Protein AF-A0A1I4L8K1-F1 (afdb_monomer_lite)

pLDDT: mean 75.84, std 15.66, range [43.28, 92.12]

Sequence (79 aa):
MNLDEASAATTLEPLAPPEWTMDVHQESGQFTAELKRNLVLVCRLSLMRADGDEATARAFLADKARRWIHDYLRRSPNP

Structure (mmCIF, N/CA/C/O backbone):
data_AF-A0A1I4L8K1-F1
#
_entry.id   AF-A0A1I4L8K1-F1
#
loop_
_atom_site.group_PDB
_atom_site.id
_atom_site.type_symbol
_atom_site.label_atom_id
_atom_site.label_alt_id
_atom_site.label_comp_id
_atom_site.label_asym_id
_atom_site.label_entity_id
_atom_site.label_seq_id
_atom_site.pdbx_PDB_ins_code
_atom_site.Cartn_x
_atom_site.Cartn_y
_atom_site.Cartn_z
_atom_site.occupancy
_atom_site.B_iso_or_equiv
_atom_site.auth_seq_id
_atom_site.auth_comp_id
_atom_site.auth_asym_id
_atom_site.auth_atom_id
_atom_site.pdbx_PDB_model_num
ATOM 1 N N . MET A 1 1 ? 8.800 6.041 3.989 1.00 47.03 1 MET A N 1
ATOM 2 C CA . MET A 1 1 ? 7.724 5.334 4.722 1.00 47.03 1 MET A CA 1
ATOM 3 C C . MET A 1 1 ? 6.978 6.407 5.517 1.00 47.03 1 MET A C 1
ATOM 5 O O . MET A 1 1 ? 7.520 6.878 6.495 1.00 47.03 1 MET A O 1
ATOM 9 N N . ASN A 1 2 ? 5.989 7.083 4.925 1.00 47.91 2 ASN A N 1
ATOM 10 C CA . ASN A 1 2 ? 4.556 6.898 5.201 1.00 47.91 2 ASN A CA 1
ATOM 11 C C . ASN A 1 2 ? 3.781 6.952 3.861 1.00 47.91 2 ASN A C 1
ATOM 13 O O . ASN A 1 2 ? 3.270 7.988 3.458 1.00 47.91 2 ASN A O 1
ATOM 17 N N . LEU A 1 3 ? 3.847 5.840 3.113 1.00 50.72 3 LEU A N 1
ATOM 18 C CA . LEU A 1 3 ? 3.575 5.699 1.663 1.00 50.72 3 LEU A CA 1
ATOM 19 C C . LEU A 1 3 ? 4.594 6.290 0.675 1.00 50.72 3 LEU A C 1
ATOM 21 O O . LEU A 1 3 ? 4.336 6.248 -0.518 1.00 50.72 3 LEU A O 1
ATOM 25 N N . ASP A 1 4 ? 5.789 6.647 1.160 1.00 45.28 4 ASP A N 1
ATOM 26 C CA . ASP A 1 4 ? 6.903 7.248 0.402 1.00 45.28 4 ASP A CA 1
ATOM 27 C C . ASP A 1 4 ? 6.789 8.780 0.334 1.00 45.28 4 ASP A C 1
ATOM 29 O O . ASP A 1 4 ? 6.123 9.370 -0.503 1.00 45.28 4 ASP A O 1
ATOM 33 N N . GLU A 1 5 ? 7.432 9.433 1.303 1.00 50.03 5 GLU A N 1
ATOM 34 C CA . GLU A 1 5 ? 7.417 10.890 1.486 1.00 50.03 5 GLU A CA 1
ATOM 35 C C . GLU A 1 5 ? 8.011 11.628 0.273 1.00 50.03 5 GLU A C 1
ATOM 37 O O . GLU A 1 5 ? 7.620 12.751 -0.027 1.00 50.03 5 GLU A O 1
ATOM 42 N N . ALA A 1 6 ? 8.887 10.954 -0.482 1.00 51.34 6 ALA A N 1
ATOM 43 C CA . ALA A 1 6 ? 9.466 11.461 -1.719 1.00 51.34 6 ALA A CA 1
ATOM 44 C C . ALA A 1 6 ? 8.471 11.473 -2.898 1.00 51.34 6 ALA A C 1
ATOM 46 O O . ALA A 1 6 ? 8.541 12.371 -3.734 1.00 51.34 6 ALA A O 1
ATOM 47 N N . SER A 1 7 ? 7.516 10.538 -2.958 1.00 46.09 7 SER A N 1
ATOM 48 C CA . SER A 1 7 ? 6.444 10.523 -3.972 1.00 46.09 7 SER A CA 1
ATOM 49 C C . SER A 1 7 ? 5.130 11.152 -3.499 1.00 46.09 7 SER A C 1
ATOM 51 O O . SER A 1 7 ? 4.285 11.493 -4.320 1.00 46.09 7 SER A O 1
ATOM 53 N N . ALA A 1 8 ? 4.969 11.424 -2.202 1.00 48.78 8 ALA A N 1
ATOM 54 C CA . ALA A 1 8 ? 3.867 12.242 -1.690 1.00 48.78 8 ALA A CA 1
ATOM 55 C C . ALA A 1 8 ? 3.873 13.676 -2.263 1.00 48.78 8 ALA A C 1
ATOM 57 O O . ALA A 1 8 ? 2.819 14.295 -2.378 1.00 48.78 8 ALA A O 1
ATOM 58 N N . ALA A 1 9 ? 5.038 14.186 -2.682 1.00 50.06 9 ALA A N 1
ATOM 59 C CA . ALA A 1 9 ? 5.168 15.483 -3.348 1.00 50.06 9 ALA A CA 1
ATOM 60 C C . ALA A 1 9 ? 4.604 15.508 -4.786 1.00 50.06 9 ALA A C 1
ATOM 62 O O . ALA A 1 9 ? 4.384 16.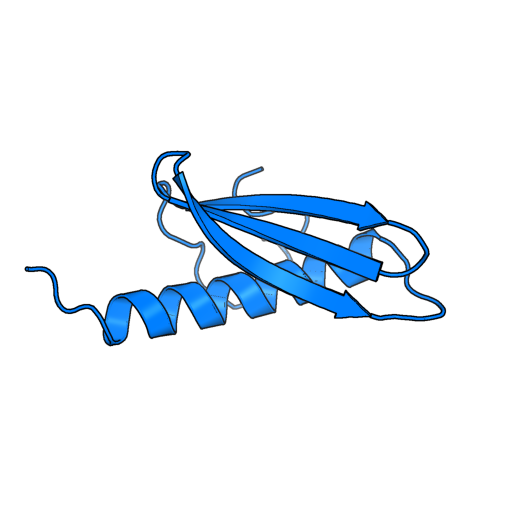588 -5.331 1.00 50.06 9 ALA A O 1
ATOM 63 N N . THR A 1 10 ? 4.378 14.348 -5.414 1.00 45.94 10 THR A N 1
ATOM 64 C CA . THR A 1 10 ? 3.994 14.239 -6.834 1.00 45.94 10 THR A CA 1
ATOM 65 C C . THR A 1 10 ? 2.624 13.604 -7.069 1.00 45.94 10 THR A C 1
ATOM 67 O O . THR A 1 10 ? 2.179 13.536 -8.214 1.00 45.94 10 THR A O 1
ATOM 70 N N . THR A 1 11 ? 1.918 13.173 -6.019 1.00 43.28 11 THR A N 1
ATOM 71 C CA . THR A 1 11 ? 0.652 12.434 -6.148 1.00 43.28 11 THR A CA 1
ATOM 72 C C . THR A 1 11 ? -0.528 13.200 -5.552 1.00 43.28 11 THR A C 1
ATOM 74 O O . THR A 1 11 ? -0.479 13.618 -4.401 1.00 43.28 11 THR A O 1
ATOM 77 N N . LEU A 1 12 ? -1.609 13.342 -6.327 1.00 49.53 12 LEU A N 1
ATOM 78 C CA . LEU A 1 12 ? -2.850 14.053 -5.962 1.00 49.53 12 LEU A CA 1
ATOM 79 C C . LEU A 1 12 ? -3.802 13.242 -5.059 1.00 49.53 12 LEU A C 1
ATOM 81 O O . LEU A 1 12 ? -4.844 13.750 -4.648 1.00 49.53 12 LEU A O 1
ATOM 85 N N . GLU A 1 13 ? -3.487 11.976 -4.790 1.00 51.47 13 GLU A N 1
ATOM 86 C CA . GLU A 1 13 ? -4.322 11.092 -3.974 1.00 51.47 13 GLU A CA 1
ATOM 87 C C . GLU A 1 13 ? -4.100 11.370 -2.474 1.00 51.47 13 GLU A C 1
ATOM 89 O O . GLU A 1 13 ? -2.954 11.581 -2.061 1.00 51.47 13 GLU A O 1
ATOM 94 N N . PRO A 1 14 ? -5.155 11.346 -1.634 1.00 58.09 14 PRO A N 1
ATOM 95 C CA . PRO A 1 14 ? -5.014 11.556 -0.198 1.00 58.09 14 PRO A CA 1
ATOM 96 C C . PRO A 1 14 ? -4.016 10.564 0.402 1.00 58.09 14 PRO A C 1
ATOM 98 O O . PRO A 1 14 ? -3.977 9.389 0.027 1.00 58.09 14 PRO A O 1
ATOM 101 N N . LEU A 1 15 ? -3.222 11.023 1.370 1.00 61.56 15 LEU A N 1
ATOM 102 C CA . LEU A 1 15 ? -2.411 10.121 2.183 1.00 61.56 15 LEU A CA 1
ATOM 103 C C . LEU A 1 15 ? -3.331 9.067 2.810 1.00 61.56 15 LEU A C 1
ATOM 105 O O . LEU A 1 15 ? -4.383 9.407 3.360 1.00 61.56 15 LEU A O 1
ATOM 109 N N . ALA A 1 16 ? -2.953 7.789 2.709 1.00 63.41 16 ALA A N 1
ATOM 110 C CA . ALA A 1 16 ? -3.712 6.743 3.378 1.00 63.41 16 ALA A CA 1
ATOM 111 C C . ALA A 1 16 ? -3.697 6.987 4.899 1.00 63.41 16 ALA A C 1
ATOM 113 O O . ALA A 1 16 ? -2.757 7.609 5.409 1.00 63.41 16 ALA A O 1
ATOM 114 N N . PRO A 1 17 ? -4.714 6.502 5.634 1.00 74.25 17 PRO A N 1
ATOM 115 C CA . PRO A 1 17 ? -4.732 6.612 7.086 1.00 74.25 17 PRO A CA 1
ATOM 116 C C . PRO A 1 17 ? -3.445 6.038 7.710 1.00 74.25 17 PRO A C 1
ATOM 118 O O . PRO A 1 17 ? -2.885 5.082 7.164 1.00 74.25 17 PRO A O 1
ATOM 121 N N . PRO A 1 18 ? -2.962 6.595 8.835 1.00 74.62 18 PRO A N 1
ATOM 122 C CA . PRO A 1 18 ? -1.636 6.299 9.384 1.00 74.62 18 PRO A CA 1
ATOM 123 C C . PRO A 1 18 ? -1.455 4.838 9.812 1.00 74.62 18 PRO A C 1
ATOM 125 O O . PRO A 1 18 ? -0.325 4.385 9.972 1.00 74.62 18 PRO A O 1
ATOM 128 N N . GLU A 1 19 ? -2.541 4.083 9.992 1.00 79.62 19 GLU A N 1
ATOM 129 C CA . GLU A 1 19 ? -2.467 2.650 10.263 1.00 79.62 19 GLU A CA 1
ATOM 130 C C . GLU A 1 19 ? -2.040 1.803 9.053 1.00 79.62 19 GLU A C 1
ATOM 132 O O . GLU A 1 19 ? -1.775 0.610 9.225 1.00 79.62 19 GLU A O 1
ATOM 137 N N . TRP A 1 20 ? -2.000 2.378 7.846 1.00 84.75 20 TRP A N 1
ATOM 138 C CA . TRP A 1 20 ? -1.636 1.677 6.618 1.00 84.75 20 TRP A CA 1
ATOM 139 C C . TRP A 1 20 ? -0.166 1.866 6.267 1.00 84.75 20 TRP A C 1
ATOM 141 O O . TRP A 1 20 ? 0.326 2.983 6.121 1.00 84.75 20 TRP A O 1
ATOM 151 N N . THR A 1 21 ? 0.525 0.756 6.038 1.00 86.19 21 THR A N 1
ATOM 152 C CA . THR A 1 21 ? 1.895 0.747 5.527 1.00 86.19 21 THR A CA 1
ATOM 153 C C . THR A 1 21 ? 1.990 -0.070 4.243 1.00 86.19 21 THR A C 1
ATOM 155 O O . THR A 1 21 ? 1.165 -0.946 3.971 1.00 86.19 21 THR A O 1
ATOM 158 N N . MET A 1 22 ? 2.993 0.257 3.427 1.00 87.81 22 MET A N 1
ATOM 159 C CA . MET A 1 22 ? 3.288 -0.428 2.174 1.00 87.81 22 MET A CA 1
ATOM 160 C C . MET A 1 22 ? 4.774 -0.770 2.115 1.00 87.81 22 MET A C 1
ATOM 162 O O . MET A 1 22 ? 5.607 0.138 2.153 1.00 87.81 22 MET A O 1
ATOM 166 N N . ASP A 1 23 ? 5.078 -2.057 1.966 1.00 88.06 23 ASP A N 1
ATOM 167 C CA . ASP A 1 23 ? 6.431 -2.565 1.727 1.00 88.06 23 ASP A CA 1
ATOM 168 C C . ASP A 1 23 ? 6.528 -3.062 0.283 1.00 88.06 23 ASP A C 1
ATOM 170 O O . ASP A 1 23 ? 5.722 -3.891 -0.137 1.00 88.06 23 ASP A O 1
ATOM 174 N N . VAL A 1 24 ? 7.480 -2.540 -0.493 1.00 85.50 24 VAL A N 1
ATOM 175 C CA . VAL A 1 24 ? 7.685 -2.941 -1.892 1.00 85.50 24 VAL A CA 1
ATOM 176 C C . VAL A 1 24 ? 8.867 -3.894 -1.973 1.00 85.50 24 VAL A C 1
ATOM 178 O O . VAL A 1 24 ? 9.944 -3.596 -1.469 1.00 85.50 24 VAL A O 1
ATOM 181 N N . HIS A 1 25 ? 8.648 -5.020 -2.638 1.00 86.19 25 HIS A N 1
ATOM 182 C CA . HIS A 1 25 ? 9.634 -6.056 -2.910 1.00 86.19 25 HIS A CA 1
ATOM 183 C C . HIS A 1 25 ? 9.802 -6.196 -4.418 1.00 86.19 25 HIS A C 1
ATOM 185 O O . HIS A 1 25 ? 8.816 -6.143 -5.160 1.00 86.19 25 HIS A O 1
ATOM 191 N N . GLN A 1 26 ? 11.034 -6.398 -4.871 1.00 84.38 26 GLN A N 1
ATOM 192 C CA . GLN A 1 26 ? 11.339 -6.707 -6.262 1.00 84.38 26 GLN A CA 1
ATOM 193 C C . GLN A 1 26 ? 11.897 -8.125 -6.346 1.00 84.38 26 GLN A C 1
ATOM 195 O O . GLN A 1 26 ? 12.920 -8.430 -5.739 1.00 84.38 26 GLN A O 1
ATOM 200 N N . GLU A 1 27 ? 11.251 -8.978 -7.135 1.00 81.12 27 GLU A N 1
ATOM 201 C CA . GLU A 1 27 ? 11.714 -10.337 -7.411 1.00 81.12 27 GLU A CA 1
ATOM 202 C C . GLU A 1 27 ? 11.609 -10.607 -8.913 1.00 81.12 27 GLU A C 1
ATOM 204 O O . GLU A 1 27 ? 10.541 -10.475 -9.503 1.00 81.12 27 GLU A O 1
ATOM 209 N N . SER A 1 28 ? 12.727 -10.968 -9.550 1.00 77.69 28 SER A N 1
ATOM 210 C CA . SER A 1 28 ? 12.769 -11.471 -10.936 1.00 77.69 28 SER A CA 1
ATOM 211 C C . SER A 1 28 ? 11.985 -10.642 -11.977 1.00 77.69 28 SER A C 1
ATOM 213 O O . SER A 1 28 ? 11.318 -11.202 -12.843 1.00 77.69 28 SER A O 1
ATOM 215 N N . GLY A 1 29 ? 12.057 -9.304 -11.913 1.00 78.44 29 GLY A N 1
ATOM 216 C CA . GLY A 1 29 ? 11.358 -8.403 -12.853 1.00 78.44 29 GLY A CA 1
ATOM 217 C C . GLY A 1 29 ? 9.886 -8.129 -12.510 1.00 78.44 29 GLY A C 1
ATOM 218 O O . GLY A 1 29 ? 9.165 -7.475 -13.266 1.00 78.44 29 GLY A O 1
ATOM 219 N N . GLN A 1 30 ? 9.428 -8.604 -11.356 1.00 83.69 30 GLN A N 1
ATOM 220 C CA . GLN A 1 30 ? 8.133 -8.287 -10.781 1.00 83.69 30 GLN A CA 1
ATOM 221 C C . GLN A 1 30 ? 8.319 -7.417 -9.539 1.00 83.69 30 GLN A C 1
ATOM 223 O O . GLN A 1 30 ? 9.166 -7.688 -8.690 1.00 83.69 30 GLN A O 1
ATOM 228 N N . PHE A 1 31 ? 7.475 -6.398 -9.411 1.00 88.12 31 PHE A N 1
ATOM 229 C CA . PHE A 1 31 ? 7.351 -5.617 -8.190 1.00 88.12 31 PHE A CA 1
ATOM 230 C C . PHE A 1 31 ? 6.079 -6.029 -7.454 1.00 88.12 31 PHE A C 1
ATOM 232 O O . PHE A 1 31 ? 5.001 -6.113 -8.047 1.00 88.12 31 PHE A O 1
ATOM 239 N N . THR A 1 32 ? 6.195 -6.271 -6.155 1.00 89.69 32 THR A N 1
ATOM 240 C CA . THR A 1 32 ? 5.078 -6.625 -5.280 1.00 89.69 32 THR A CA 1
ATOM 241 C C . THR A 1 32 ? 5.030 -5.656 -4.108 1.00 89.69 32 THR A C 1
ATOM 243 O O . THR A 1 32 ? 6.013 -5.496 -3.400 1.00 89.69 32 THR A O 1
ATOM 246 N N . ALA A 1 33 ? 3.883 -5.024 -3.879 1.00 90.75 33 ALA A N 1
ATOM 247 C CA . ALA A 1 33 ? 3.611 -4.217 -2.700 1.00 90.75 33 ALA A CA 1
ATOM 248 C C . ALA A 1 33 ? 2.760 -5.001 -1.699 1.00 90.75 33 ALA A C 1
ATOM 250 O O . ALA A 1 33 ? 1.642 -5.419 -2.007 1.00 90.75 33 ALA A O 1
ATOM 251 N N . GLU A 1 34 ? 3.270 -5.168 -0.488 1.00 92.12 34 GLU A N 1
ATOM 252 C CA . GLU A 1 34 ? 2.527 -5.675 0.657 1.00 92.12 34 GLU A CA 1
ATOM 253 C C . 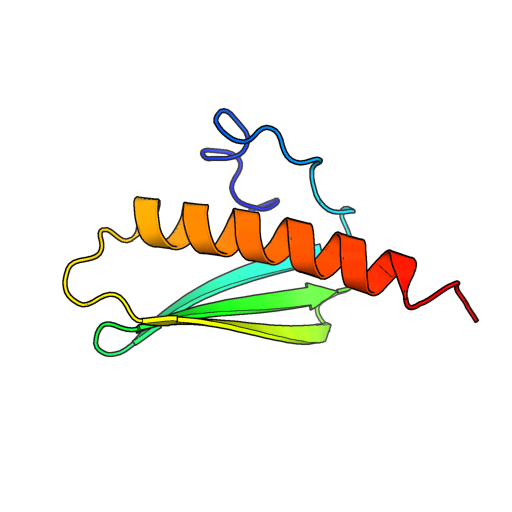GLU A 1 34 ? 1.851 -4.518 1.388 1.00 92.12 34 GLU A C 1
ATOM 255 O O . GLU A 1 34 ? 2.523 -3.643 1.928 1.00 92.12 34 GLU A O 1
ATOM 260 N N . LEU A 1 35 ? 0.519 -4.528 1.423 1.00 90.50 35 LEU A N 1
ATOM 261 C CA . LEU A 1 35 ? -0.286 -3.569 2.169 1.00 90.50 35 LEU A CA 1
ATOM 262 C C . LEU A 1 35 ? -0.626 -4.138 3.533 1.00 90.50 35 LEU A C 1
ATOM 264 O O . LEU A 1 35 ? -1.285 -5.178 3.642 1.00 90.50 35 LEU A O 1
ATOM 268 N N . LYS A 1 36 ? -0.199 -3.432 4.574 1.00 88.81 36 LYS A N 1
ATOM 269 C CA . LYS A 1 36 ? -0.439 -3.804 5.964 1.00 88.81 36 LYS A CA 1
ATOM 270 C C . LYS A 1 36 ? -1.307 -2.751 6.633 1.00 88.81 36 LYS A C 1
ATOM 272 O O . LYS A 1 36 ? -1.122 -1.563 6.398 1.00 88.81 36 LYS A O 1
ATOM 277 N N . ARG A 1 37 ? 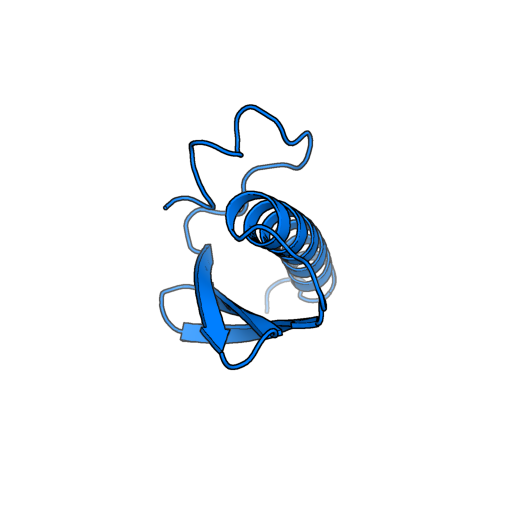-2.230 -3.189 7.487 1.00 88.88 37 ARG A N 1
ATOM 278 C CA . ARG A 1 37 ? -3.007 -2.336 8.390 1.00 88.88 37 ARG A CA 1
ATOM 279 C C . ARG A 1 37 ? -2.689 -2.752 9.817 1.00 88.88 37 ARG A C 1
ATOM 281 O O . ARG A 1 37 ? -2.855 -3.924 10.142 1.00 88.88 37 ARG A O 1
ATOM 288 N N . ASN A 1 38 ? -2.222 -1.834 10.661 1.00 86.50 38 ASN A N 1
ATOM 289 C CA . ASN A 1 38 ? -1.748 -2.160 12.014 1.00 86.50 38 ASN A CA 1
ATOM 290 C C . ASN A 1 38 ? -0.730 -3.322 12.012 1.00 86.50 38 ASN A C 1
ATOM 292 O O . ASN A 1 38 ? -0.837 -4.248 12.810 1.00 86.50 38 ASN A O 1
ATOM 296 N N . LEU A 1 39 ? 0.222 -3.301 11.069 1.00 81.56 39 LEU A N 1
ATOM 297 C CA . LEU A 1 39 ? 1.236 -4.349 10.840 1.00 81.56 39 LEU A CA 1
ATOM 298 C C . LEU A 1 39 ? 0.699 -5.713 10.360 1.00 81.56 39 LEU A C 1
ATOM 300 O O . LEU A 1 39 ? 1.493 -6.610 10.076 1.00 81.56 39 LEU A O 1
ATOM 304 N N . VAL A 1 40 ? -0.615 -5.874 10.195 1.00 87.50 40 VAL A N 1
ATOM 305 C CA . VAL A 1 40 ? -1.227 -7.095 9.658 1.00 87.50 40 VAL A CA 1
ATOM 306 C C . VAL A 1 40 ? -1.335 -6.987 8.143 1.00 87.50 40 VAL A C 1
ATOM 308 O O . VAL A 1 40 ? -1.913 -6.029 7.636 1.00 87.50 40 VAL A O 1
ATOM 311 N N . LEU A 1 41 ? -0.803 -7.969 7.413 1.00 89.12 41 LEU A N 1
ATOM 312 C CA . LEU A 1 41 ? -0.932 -8.043 5.957 1.00 89.12 41 LEU A CA 1
ATOM 313 C C . LEU A 1 41 ? -2.408 -8.175 5.560 1.00 89.12 41 LEU A C 1
ATOM 315 O O . LEU A 1 41 ? -3.063 -9.149 5.921 1.00 89.12 41 LEU A O 1
ATOM 319 N N . VAL A 1 42 ? -2.910 -7.210 4.791 1.00 90.25 42 VAL A N 1
ATOM 320 C CA . VAL A 1 42 ? -4.297 -7.194 4.302 1.00 90.25 42 VAL A CA 1
ATOM 321 C C . VAL A 1 42 ? -4.359 -7.582 2.829 1.00 90.25 42 VAL A C 1
ATOM 323 O O . VAL A 1 42 ? -5.244 -8.325 2.415 1.00 90.25 42 VAL A O 1
ATOM 326 N N . CYS A 1 43 ? -3.427 -7.077 2.019 1.00 90.62 43 CYS A N 1
ATOM 327 C CA . CYS A 1 43 ? -3.437 -7.293 0.578 1.00 90.62 43 CYS A CA 1
ATOM 328 C C . CYS A 1 43 ? -2.020 -7.283 0.003 1.00 90.62 43 CYS A C 1
ATOM 330 O O . CYS A 1 43 ? -1.118 -6.648 0.548 1.00 90.62 43 CYS A O 1
ATOM 332 N N . ARG A 1 44 ? -1.836 -7.966 -1.129 1.00 91.88 44 ARG A N 1
ATOM 333 C CA . ARG A 1 44 ? -0.632 -7.877 -1.954 1.00 91.88 44 ARG A CA 1
ATOM 334 C C . ARG A 1 44 ? -1.009 -7.385 -3.341 1.00 91.88 44 ARG A C 1
ATOM 336 O O . ARG A 1 44 ? -1.886 -7.955 -3.987 1.00 91.88 44 ARG A O 1
ATOM 343 N N . LEU A 1 45 ? -0.329 -6.345 -3.802 1.00 90.75 45 LEU A N 1
ATOM 344 C CA . LEU A 1 45 ? -0.469 -5.812 -5.148 1.00 90.75 45 LEU A CA 1
ATOM 345 C C . LEU A 1 45 ? 0.762 -6.187 -5.955 1.00 90.75 45 LEU A C 1
ATOM 347 O O . LEU A 1 45 ? 1.875 -5.902 -5.541 1.00 90.75 45 LEU A O 1
ATOM 351 N N . SER A 1 46 ? 0.571 -6.779 -7.126 1.00 88.19 46 SER A N 1
ATOM 352 C CA . SER A 1 46 ? 1.658 -7.031 -8.067 1.00 88.19 46 SER A CA 1
ATOM 353 C C . SER A 1 46 ? 1.622 -6.049 -9.236 1.00 88.19 46 SER A C 1
ATOM 355 O O . SER A 1 46 ? 0.555 -5.578 -9.666 1.00 88.19 46 SER A O 1
ATOM 357 N N . LEU A 1 47 ? 2.816 -5.750 -9.739 1.00 85.56 47 LEU A N 1
ATOM 358 C CA . LEU A 1 47 ? 3.090 -5.029 -10.968 1.00 85.56 47 LEU A CA 1
ATOM 359 C C . LEU A 1 47 ? 4.199 -5.779 -11.714 1.00 85.56 47 LEU A C 1
ATOM 361 O O . LEU A 1 47 ? 5.350 -5.803 -11.285 1.00 85.56 47 LEU A O 1
ATOM 365 N N . MET A 1 48 ? 3.843 -6.396 -12.837 1.00 82.25 48 MET A N 1
ATOM 366 C CA . MET A 1 48 ? 4.809 -7.010 -13.742 1.00 82.25 48 MET A CA 1
ATOM 367 C C . MET A 1 48 ? 5.236 -5.953 -14.760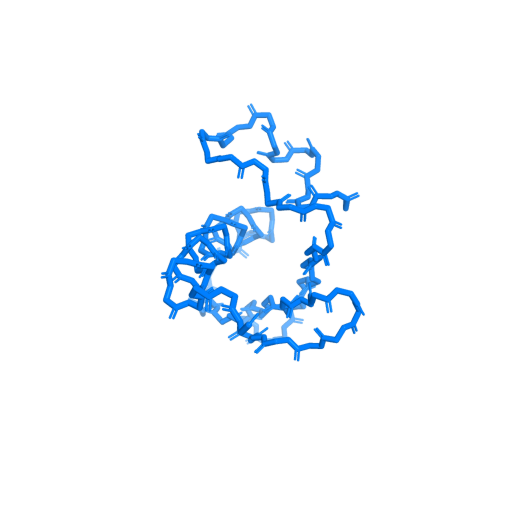 1.00 82.25 48 MET A C 1
ATOM 369 O O . MET A 1 48 ? 4.385 -5.396 -15.459 1.00 82.25 48 MET A O 1
ATOM 373 N N . ARG A 1 49 ? 6.528 -5.629 -14.819 1.00 71.81 49 ARG A N 1
ATOM 374 C CA . ARG A 1 49 ? 7.049 -4.639 -15.764 1.00 71.81 49 ARG A CA 1
ATOM 375 C C . ARG A 1 49 ? 8.421 -5.097 -16.247 1.00 71.81 49 ARG A C 1
ATOM 377 O O . ARG A 1 49 ? 9.338 -5.190 -15.445 1.00 71.81 49 ARG A O 1
ATOM 384 N N . ALA A 1 50 ? 8.534 -5.372 -17.546 1.00 61.72 50 ALA A N 1
ATOM 385 C CA . ALA A 1 50 ? 9.748 -5.922 -18.150 1.00 61.72 50 ALA A CA 1
ATOM 386 C C . ALA A 1 50 ? 10.971 -4.993 -17.997 1.00 61.72 50 ALA A C 1
ATOM 388 O O . ALA A 1 50 ? 12.072 -5.480 -17.769 1.00 61.72 50 ALA A O 1
ATOM 389 N N . ASP A 1 51 ? 10.749 -3.671 -18.019 1.00 64.00 51 ASP A N 1
ATOM 390 C CA . ASP A 1 51 ? 11.823 -2.672 -18.169 1.00 64.00 51 ASP A CA 1
ATOM 391 C C . ASP A 1 51 ? 11.739 -1.539 -17.118 1.00 64.00 51 ASP A C 1
ATOM 393 O O . ASP A 1 51 ? 12.076 -0.384 -17.376 1.00 64.00 51 ASP A O 1
ATOM 397 N N . GLY A 1 52 ? 11.173 -1.823 -15.941 1.00 61.62 52 GLY A N 1
ATOM 398 C CA . GLY A 1 52 ? 10.775 -0.793 -14.978 1.00 61.62 52 GLY A CA 1
ATOM 399 C C . GLY A 1 52 ? 11.856 -0.358 -13.991 1.00 61.62 52 GLY A C 1
ATOM 400 O O . GLY A 1 52 ? 12.286 -1.160 -13.170 1.00 61.62 52 GLY A O 1
ATOM 401 N N . ASP A 1 53 ? 12.178 0.937 -13.989 1.00 77.56 53 ASP A N 1
ATOM 402 C CA . ASP A 1 53 ? 12.835 1.623 -12.870 1.00 77.56 53 ASP A CA 1
ATOM 403 C C . ASP A 1 53 ? 12.021 1.476 -11.562 1.00 77.56 53 ASP A C 1
ATOM 405 O O . ASP A 1 53 ? 10.791 1.629 -11.561 1.00 77.56 53 ASP A O 1
ATOM 409 N N . GLU A 1 54 ? 12.712 1.178 -10.456 1.00 79.38 54 GLU A N 1
ATOM 410 C CA . GLU A 1 54 ? 12.121 0.898 -9.140 1.00 79.38 54 GLU A CA 1
ATOM 411 C C . GLU A 1 54 ? 11.315 2.091 -8.618 1.00 79.38 54 GLU A C 1
ATOM 413 O O . GLU A 1 54 ? 10.201 1.905 -8.123 1.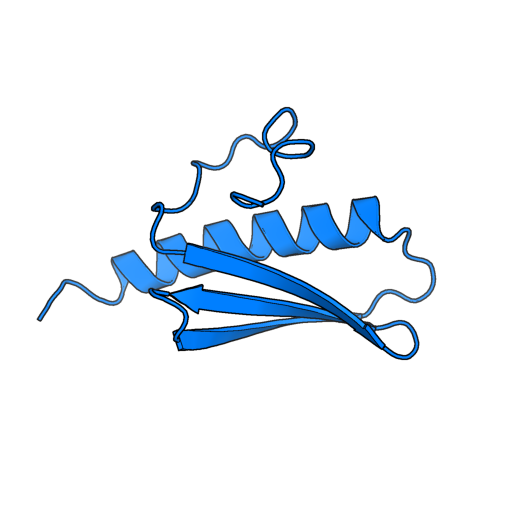00 79.38 54 GLU A O 1
ATOM 418 N N . ALA A 1 55 ? 11.821 3.319 -8.775 1.00 81.44 55 ALA A N 1
ATOM 419 C CA . ALA A 1 55 ? 11.127 4.515 -8.298 1.00 81.44 55 ALA A CA 1
ATOM 420 C C . ALA A 1 55 ? 9.784 4.696 -9.018 1.00 81.44 55 ALA A C 1
ATOM 422 O O . ALA A 1 55 ? 8.749 4.957 -8.396 1.00 81.44 55 ALA A O 1
ATOM 423 N N . THR A 1 56 ? 9.773 4.458 -10.329 1.00 83.25 56 THR A N 1
ATOM 424 C CA . THR A 1 56 ? 8.539 4.487 -11.113 1.00 83.25 56 THR A CA 1
ATOM 425 C C . THR A 1 56 ? 7.598 3.345 -10.714 1.00 83.25 56 THR A C 1
ATOM 427 O O . THR A 1 56 ? 6.403 3.570 -10.528 1.00 83.25 56 THR A O 1
ATOM 430 N N . ALA A 1 57 ? 8.097 2.116 -10.554 1.00 84.56 57 ALA A N 1
ATOM 431 C CA . ALA A 1 57 ? 7.275 0.979 -10.132 1.00 84.56 57 ALA A CA 1
ATOM 432 C C . ALA A 1 57 ? 6.633 1.213 -8.755 1.00 84.56 57 ALA A C 1
ATOM 434 O O . ALA A 1 57 ? 5.446 0.935 -8.560 1.00 84.56 57 ALA A O 1
ATOM 435 N N . ARG A 1 58 ? 7.394 1.800 -7.829 1.00 84.50 58 ARG A N 1
ATOM 436 C CA . ARG A 1 58 ? 6.939 2.185 -6.495 1.00 84.50 58 ARG A CA 1
ATOM 437 C C . ARG A 1 58 ? 5.822 3.221 -6.541 1.00 84.50 58 ARG A C 1
ATOM 439 O O . ARG A 1 58 ? 4.822 3.026 -5.856 1.00 84.50 58 ARG A O 1
ATOM 446 N N . ALA A 1 59 ? 5.948 4.268 -7.358 1.00 84.56 59 ALA A N 1
ATOM 447 C CA . ALA A 1 59 ? 4.897 5.276 -7.517 1.00 84.56 59 ALA A CA 1
ATOM 448 C C . ALA A 1 59 ? 3.583 4.656 -8.031 1.00 84.56 59 ALA A C 1
ATOM 450 O O . ALA A 1 59 ? 2.522 4.865 -7.447 1.00 84.56 59 ALA A O 1
ATOM 451 N N . PHE A 1 60 ? 3.663 3.791 -9.050 1.00 86.38 60 PHE A N 1
ATOM 452 C CA . PHE A 1 60 ? 2.492 3.073 -9.570 1.00 86.38 60 PHE A CA 1
ATOM 453 C C . PHE A 1 60 ? 1.839 2.159 -8.524 1.00 86.38 60 PHE A C 1
ATOM 455 O O . PHE A 1 60 ? 0.611 2.070 -8.450 1.00 86.38 60 PHE A O 1
ATOM 462 N N . LEU A 1 61 ? 2.646 1.462 -7.721 1.00 88.06 61 LEU A N 1
ATOM 463 C CA . LEU A 1 61 ? 2.144 0.628 -6.632 1.00 88.06 61 LEU A CA 1
ATOM 464 C C . LEU A 1 61 ? 1.509 1.469 -5.519 1.00 88.06 61 LEU A C 1
ATOM 466 O O . LEU A 1 61 ? 0.462 1.071 -5.015 1.00 88.06 61 LEU A O 1
ATOM 470 N N . ALA A 1 62 ? 2.076 2.633 -5.189 1.00 87.00 62 ALA A N 1
ATOM 471 C CA . ALA A 1 62 ? 1.520 3.558 -4.204 1.00 87.00 62 ALA A CA 1
ATOM 472 C C . ALA A 1 62 ? 0.143 4.088 -4.633 1.00 87.00 62 ALA A C 1
ATOM 474 O O . ALA A 1 62 ? -0.799 4.049 -3.844 1.00 87.00 62 ALA A O 1
ATOM 475 N N . ASP A 1 63 ? -0.016 4.506 -5.889 1.00 86.69 63 ASP A N 1
ATOM 476 C CA . ASP A 1 63 ? -1.310 4.967 -6.409 1.00 86.69 63 ASP A CA 1
ATOM 477 C C . ASP A 1 63 ? -2.352 3.841 -6.410 1.00 86.69 63 ASP A C 1
ATOM 479 O O . ASP A 1 63 ? -3.487 4.014 -5.957 1.00 86.69 63 ASP A O 1
ATOM 483 N N . LYS A 1 64 ? -1.952 2.639 -6.847 1.00 88.62 64 LYS A N 1
ATOM 484 C CA . LYS A 1 64 ? -2.817 1.451 -6.809 1.00 88.62 64 LYS A CA 1
ATOM 485 C C . LYS A 1 64 ? -3.216 1.096 -5.374 1.00 88.62 64 LYS A C 1
ATOM 487 O O . LYS A 1 64 ? -4.364 0.719 -5.141 1.00 88.62 64 LYS A O 1
ATOM 492 N N . ALA A 1 65 ? -2.293 1.236 -4.425 1.00 89.06 65 ALA A N 1
ATOM 493 C CA . ALA A 1 65 ? -2.528 1.006 -3.008 1.00 89.06 65 ALA A CA 1
ATOM 494 C C . ALA A 1 65 ? -3.530 1.996 -2.420 1.00 89.06 65 ALA A C 1
ATOM 496 O O . ALA A 1 65 ? -4.495 1.561 -1.798 1.00 89.06 65 ALA A O 1
ATOM 497 N N . ARG A 1 66 ? -3.353 3.302 -2.652 1.00 85.50 66 ARG A N 1
ATOM 498 C CA . ARG A 1 66 ? -4.272 4.340 -2.153 1.00 85.50 66 ARG A CA 1
ATOM 499 C C . ARG A 1 66 ? -5.691 4.106 -2.650 1.00 85.50 66 ARG A C 1
ATOM 501 O O . ARG A 1 66 ? -6.615 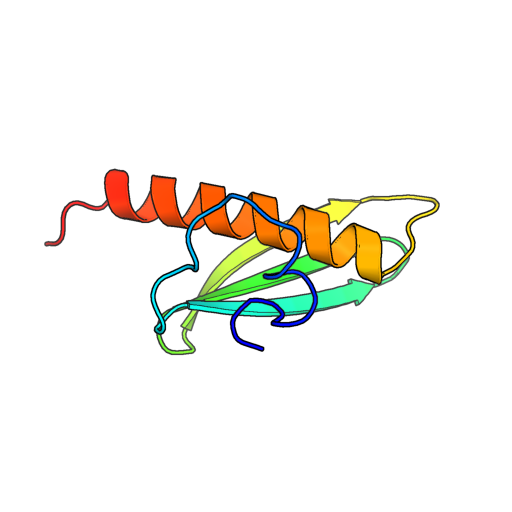4.011 -1.840 1.00 85.50 66 ARG A O 1
ATOM 508 N N . ARG A 1 67 ? -5.854 3.880 -3.957 1.00 86.12 67 ARG A N 1
ATOM 509 C CA . ARG A 1 67 ? -7.162 3.581 -4.548 1.00 86.12 67 ARG A CA 1
ATOM 510 C C . ARG A 1 67 ? -7.792 2.322 -3.953 1.00 86.12 67 ARG A C 1
ATOM 512 O O . ARG A 1 67 ? -8.975 2.325 -3.618 1.00 86.12 67 ARG A O 1
ATOM 519 N N . TRP A 1 68 ? -7.003 1.259 -3.787 1.00 89.38 68 TRP A N 1
ATOM 520 C CA . TRP A 1 68 ? -7.480 0.015 -3.185 1.00 89.38 68 TRP A CA 1
ATOM 521 C C . TRP A 1 68 ? -7.906 0.206 -1.722 1.00 89.38 68 TRP A C 1
ATOM 523 O O . TRP A 1 68 ? -8.971 -0.273 -1.339 1.00 89.38 68 TRP A O 1
ATOM 533 N N . ILE A 1 69 ? -7.129 0.946 -0.922 1.00 87.38 69 ILE A N 1
ATOM 534 C CA . ILE A 1 69 ? -7.450 1.258 0.479 1.00 87.38 69 ILE A CA 1
ATOM 535 C C . ILE A 1 69 ? -8.753 2.058 0.561 1.00 87.38 69 ILE A C 1
ATOM 537 O O . ILE A 1 69 ? -9.629 1.719 1.356 1.00 87.38 69 ILE A O 1
ATOM 541 N N . HIS A 1 70 ? -8.927 3.080 -0.280 1.00 85.69 70 HIS A N 1
ATOM 542 C CA . HIS A 1 70 ? -10.163 3.863 -0.313 1.00 85.69 70 HIS A CA 1
ATOM 543 C C . HIS A 1 70 ? -11.386 3.008 -0.656 1.00 85.69 70 HIS A C 1
ATOM 545 O O . HIS A 1 70 ? -12.416 3.111 0.015 1.00 85.69 70 HIS A O 1
ATOM 551 N N . ASP A 1 71 ? -11.275 2.134 -1.655 1.00 87.56 71 ASP A N 1
ATOM 552 C CA . ASP A 1 71 ? -12.352 1.212 -2.010 1.00 87.56 71 ASP A CA 1
ATOM 553 C C . ASP A 1 71 ? -12.625 0.194 -0.893 1.00 87.56 71 ASP A C 1
ATOM 555 O O . ASP A 1 71 ? -13.786 -0.094 -0.595 1.00 87.56 71 ASP A O 1
ATOM 559 N N . TYR A 1 72 ? -11.584 -0.321 -0.235 1.00 85.62 72 TYR A N 1
ATOM 560 C CA . TYR A 1 72 ? -11.697 -1.245 0.894 1.00 85.62 72 TYR A CA 1
ATOM 561 C C . TYR A 1 72 ? -12.441 -0.615 2.079 1.00 85.62 72 TYR A C 1
ATOM 563 O O . TYR A 1 72 ? -13.361 -1.227 2.627 1.00 85.62 72 TYR A O 1
ATOM 571 N N . LEU A 1 73 ? -12.093 0.626 2.433 1.00 84.75 73 LEU A N 1
ATOM 572 C CA . LEU A 1 73 ? -12.748 1.386 3.500 1.00 84.75 73 LEU A CA 1
ATOM 573 C C . LEU A 1 73 ? -14.201 1.733 3.153 1.00 84.75 73 LEU A C 1
ATOM 575 O O . LEU A 1 73 ? -15.060 1.700 4.025 1.00 84.75 73 LEU A O 1
ATOM 579 N N . ARG A 1 74 ? -14.509 2.017 1.880 1.00 85.12 74 ARG A N 1
ATOM 580 C CA . ARG A 1 74 ? -15.894 2.252 1.431 1.00 85.12 74 ARG A CA 1
ATOM 581 C C . ARG A 1 74 ? -16.758 0.994 1.483 1.00 85.12 74 ARG A C 1
ATOM 583 O O . ARG A 1 74 ? -17.943 1.082 1.781 1.00 85.12 74 ARG A O 1
ATOM 590 N N . ARG A 1 75 ? -16.181 -0.165 1.152 1.00 81.69 75 ARG A N 1
ATOM 591 C CA . ARG A 1 75 ? -16.876 -1.466 1.148 1.00 81.69 75 ARG A CA 1
ATOM 592 C C . ARG A 1 75 ? -17.015 -2.079 2.532 1.00 81.69 75 ARG A C 1
ATOM 594 O O . ARG A 1 75 ? -17.872 -2.935 2.716 1.00 81.69 75 ARG A O 1
ATOM 601 N N . SER A 1 76 ? -16.181 -1.645 3.468 1.00 65.62 76 SER A N 1
ATOM 602 C CA . SER A 1 76 ? -16.236 -2.036 4.870 1.00 65.62 76 SER A CA 1
ATOM 603 C C . SER A 1 76 ? -16.773 -0.853 5.678 1.00 65.62 76 SER A C 1
ATOM 605 O O . SER A 1 76 ? -15.981 -0.187 6.351 1.00 65.62 76 SER A O 1
ATOM 607 N N . PRO A 1 77 ? -18.088 -0.540 5.624 1.00 51.53 77 PRO A N 1
ATOM 608 C CA . PRO A 1 77 ? -18.662 0.264 6.691 1.00 51.53 77 PRO A CA 1
ATOM 609 C C . PRO A 1 77 ? -18.343 -0.510 7.973 1.00 51.53 77 PRO A C 1
ATOM 611 O O . PRO A 1 77 ? -18.579 -1.716 8.015 1.00 51.53 77 PRO A O 1
ATOM 614 N N . ASN A 1 78 ? -17.668 0.132 8.927 1.00 49.28 78 ASN A N 1
ATOM 615 C CA . ASN A 1 78 ? -17.248 -0.491 10.186 1.00 49.28 78 ASN A CA 1
ATOM 616 C C . ASN A 1 78 ? -18.308 -1.484 10.721 1.00 49.28 78 ASN A C 1
ATOM 618 O O . ASN A 1 78 ? -19.495 -1.153 10.650 1.00 49.28 78 ASN A O 1
ATOM 622 N N . PRO A 1 79 ? -17.910 -2.651 11.265 1.00 50.25 79 PRO A N 1
ATOM 623 C CA . PRO A 1 79 ? -18.799 -3.409 12.140 1.00 50.25 79 PRO A CA 1
ATOM 624 C C . PRO A 1 79 ? -19.196 -2.592 13.379 1.00 50.25 79 PRO A C 1
ATOM 626 O O . PRO A 1 79 ? -18.406 -1.709 13.795 1.00 50.25 79 PRO A O 1
#

Foldseek 3Di:
DQLDPPCVVPDPFDRFPSQWDWDWDDDPQKIKIFIGGVNHGDDIDIDRDNDDDPVVVSSVVSVVNSVVSVVVCVVPPDD

Secondary structure (DSSP, 8-state):
--S-HHHHTT--SPPPPTTEEEEEEEETTEEEEEEEETTEEEEEEEEE-TT--HHHHHHHHHHHHHHHHHHHHHH----

Radius of gyration: 12.59 Å; chains: 1; bounding box: 32×27×30 Å